Protein AF-A0A364KKM3-F1 (afdb_monomer)

Structure (mmCIF, N/CA/C/O backbone):
data_AF-A0A364KKM3-F1
#
_entry.id   AF-A0A364KKM3-F1
#
loop_
_atom_site.group_PDB
_atom_site.id
_atom_site.type_symbol
_atom_site.label_atom_id
_atom_site.label_alt_id
_atom_site.label_comp_id
_atom_site.label_asym_id
_atom_site.label_entity_id
_atom_site.label_seq_id
_atom_site.pdbx_PDB_ins_code
_atom_site.Cartn_x
_atom_site.Cartn_y
_atom_site.Cartn_z
_atom_site.occupancy
_atom_site.B_iso_or_equiv
_atom_site.auth_seq_id
_atom_site.auth_comp_id
_atom_site.auth_asym_id
_atom_site.auth_atom_id
_atom_site.pdbx_PDB_model_num
ATOM 1 N N . MET A 1 1 ? 5.970 -9.830 -2.709 1.00 61.19 1 MET A N 1
ATOM 2 C CA . MET A 1 1 ? 6.363 -10.830 -3.737 1.00 61.19 1 MET A CA 1
ATOM 3 C C . MET A 1 1 ? 5.849 -10.349 -5.097 1.00 61.19 1 MET A C 1
ATOM 5 O O . MET A 1 1 ? 4.895 -9.589 -5.110 1.00 61.19 1 MET A O 1
ATOM 9 N N . VAL A 1 2 ? 6.467 -10.674 -6.241 1.00 64.06 2 VAL A N 1
ATOM 10 C CA . VAL A 1 2 ? 5.922 -10.285 -7.567 1.00 64.06 2 VAL A CA 1
ATOM 11 C C . VAL A 1 2 ? 5.209 -11.497 -8.156 1.00 64.06 2 VAL A C 1
ATOM 13 O O . VAL A 1 2 ? 5.850 -12.491 -8.467 1.00 64.06 2 VAL A O 1
ATOM 16 N N . CYS A 1 3 ? 3.880 -11.444 -8.265 1.00 75.12 3 CYS A N 1
ATOM 17 C CA . CYS A 1 3 ? 3.059 -12.591 -8.686 1.00 75.12 3 CYS A CA 1
ATOM 18 C C . CYS A 1 3 ? 2.837 -12.654 -10.196 1.00 75.12 3 CYS A C 1
ATOM 20 O O . CYS A 1 3 ? 2.152 -13.564 -10.643 1.00 75.12 3 CYS A O 1
ATOM 22 N N . TYR A 1 4 ? 3.331 -11.670 -10.961 1.00 77.62 4 TYR A N 1
ATOM 23 C CA . TYR A 1 4 ? 3.139 -11.541 -12.416 1.00 77.62 4 TYR A CA 1
ATOM 24 C C . TYR A 1 4 ? 1.676 -11.624 -12.895 1.00 77.62 4 TYR A C 1
ATOM 26 O O . TYR A 1 4 ? 1.417 -11.719 -14.091 1.00 77.62 4 TYR A O 1
ATOM 34 N N . LYS A 1 5 ? 0.706 -11.542 -11.976 1.00 83.19 5 LYS A N 1
ATOM 35 C CA . LYS A 1 5 ? -0.716 -11.493 -12.306 1.00 83.19 5 LYS A CA 1
ATOM 36 C C . LYS A 1 5 ? -1.032 -10.147 -12.957 1.00 83.19 5 LYS A C 1
ATOM 38 O O . LYS A 1 5 ? -0.605 -9.119 -12.411 1.00 83.19 5 LYS A O 1
ATOM 43 N N . PRO A 1 6 ? -1.799 -10.127 -14.062 1.00 83.88 6 PRO A N 1
ATOM 44 C CA . PRO A 1 6 ? -2.289 -8.876 -14.617 1.00 83.88 6 PRO A CA 1
ATOM 45 C C . PRO A 1 6 ? -3.058 -8.144 -13.518 1.00 83.88 6 PRO A C 1
ATOM 47 O O . PRO A 1 6 ? -3.898 -8.729 -12.838 1.00 83.88 6 PRO A O 1
ATOM 50 N N . SER A 1 7 ? -2.693 -6.891 -13.280 1.00 84.50 7 SER A N 1
ATOM 51 C CA . SER A 1 7 ? -3.276 -6.077 -12.218 1.00 84.50 7 SER A CA 1
ATOM 52 C C . SER A 1 7 ? -3.645 -4.719 -12.786 1.00 84.50 7 SER A C 1
ATOM 54 O O . SER A 1 7 ? -2.869 -4.133 -13.536 1.00 84.50 7 SER A O 1
ATOM 56 N N . THR A 1 8 ? -4.828 -4.234 -12.425 1.00 87.44 8 THR A N 1
ATOM 57 C CA . THR A 1 8 ? -5.356 -2.925 -12.834 1.00 87.44 8 THR A CA 1
ATOM 58 C C . THR A 1 8 ? -5.036 -1.823 -11.825 1.00 87.44 8 THR A C 1
ATOM 60 O O . THR A 1 8 ? -5.182 -0.646 -12.134 1.00 87.44 8 THR A O 1
ATOM 63 N N . SER A 1 9 ? -4.568 -2.182 -10.628 1.00 87.56 9 SER A N 1
ATOM 64 C CA . SER A 1 9 ? -4.162 -1.229 -9.597 1.00 87.56 9 SER A CA 1
ATOM 65 C C . SER A 1 9 ? -2.764 -0.677 -9.850 1.00 87.56 9 SER A C 1
ATOM 67 O O . SER A 1 9 ? -1.804 -1.427 -10.060 1.00 87.56 9 SER A O 1
ATOM 69 N N . VAL A 1 10 ? -2.658 0.649 -9.767 1.00 89.25 10 VAL A N 1
ATOM 70 C CA . VAL A 1 10 ? -1.430 1.414 -9.989 1.00 89.25 10 VAL A CA 1
ATOM 71 C C . VAL A 1 10 ? -1.102 2.218 -8.739 1.00 89.25 10 VAL A C 1
ATOM 73 O O . VAL A 1 10 ? -1.962 2.908 -8.200 1.00 89.25 10 VAL A O 1
ATOM 76 N N . LEU A 1 11 ? 0.153 2.152 -8.303 1.00 87.50 11 LEU A N 1
ATOM 77 C CA . LEU A 1 11 ? 0.711 3.080 -7.325 1.00 87.50 11 LEU A CA 1
ATOM 78 C C . LEU A 1 11 ? 1.513 4.152 -8.052 1.00 87.50 11 LEU A C 1
ATOM 80 O O . LEU A 1 11 ? 2.283 3.849 -8.968 1.00 87.50 11 LEU A O 1
ATOM 84 N N . ILE A 1 12 ? 1.333 5.397 -7.623 1.00 89.56 12 ILE A N 1
ATOM 85 C CA . ILE A 1 12 ? 1.951 6.579 -8.220 1.00 89.56 12 ILE A CA 1
ATOM 86 C C . ILE A 1 12 ? 2.661 7.349 -7.110 1.00 89.56 12 ILE A C 1
ATOM 88 O O . ILE A 1 12 ? 2.167 7.460 -5.989 1.00 89.56 12 ILE A O 1
ATOM 92 N N . THR A 1 13 ? 3.855 7.840 -7.421 1.00 86.38 13 THR A N 1
ATOM 93 C CA . THR A 1 13 ? 4.582 8.771 -6.550 1.00 86.38 13 THR A CA 1
ATOM 94 C C . THR A 1 13 ? 3.861 10.120 -6.472 1.00 86.38 13 THR A C 1
ATOM 96 O O . THR A 1 13 ? 3.286 10.543 -7.471 1.00 86.38 13 THR A O 1
ATOM 99 N N . PRO A 1 14 ? 3.915 10.846 -5.341 1.00 83.88 14 PRO A N 1
ATOM 100 C CA . PRO A 1 14 ? 3.238 12.145 -5.212 1.00 83.88 14 PRO A CA 1
ATOM 101 C C . PRO A 1 14 ? 3.694 13.171 -6.265 1.00 83.88 14 PRO A C 1
ATOM 103 O O . PRO A 1 14 ? 2.920 14.020 -6.690 1.00 83.88 14 PRO A O 1
ATOM 106 N N . ASP A 1 15 ? 4.929 13.035 -6.748 1.00 80.44 15 ASP A N 1
ATOM 107 C CA . ASP A 1 15 ? 5.517 13.862 -7.802 1.00 80.44 15 ASP A CA 1
ATOM 108 C C . ASP A 1 15 ? 5.073 13.485 -9.231 1.00 80.44 15 ASP A C 1
ATOM 110 O O . ASP A 1 15 ? 5.516 14.117 -10.188 1.00 80.44 15 ASP A O 1
ATOM 114 N N . ASN A 1 16 ? 4.276 12.424 -9.411 1.00 83.06 16 ASN A N 1
ATOM 115 C CA . ASN A 1 16 ? 3.864 11.855 -10.706 1.00 83.06 16 ASN A CA 1
ATOM 116 C C . ASN A 1 16 ? 5.015 11.446 -11.652 1.00 83.06 16 ASN A C 1
ATOM 118 O O . ASN A 1 16 ? 4.800 11.209 -12.839 1.00 83.06 16 ASN A O 1
ATOM 122 N N . LYS A 1 17 ? 6.249 11.339 -11.146 1.00 84.62 17 LYS A N 1
ATOM 123 C CA . LYS A 1 17 ? 7.445 10.992 -11.943 1.00 84.62 17 LYS A CA 1
ATOM 124 C C . LYS A 1 17 ? 7.607 9.491 -12.153 1.00 84.62 17 LYS A C 1
ATOM 126 O O . LYS A 1 17 ? 8.285 9.061 -13.081 1.00 84.62 17 LYS A O 1
ATOM 131 N N . ASP A 1 18 ? 7.019 8.701 -11.265 1.00 88.44 18 ASP A N 1
ATOM 132 C CA . ASP A 1 18 ? 7.143 7.253 -11.250 1.00 88.44 18 ASP A CA 1
ATOM 133 C C . ASP A 1 18 ? 5.808 6.606 -10.866 1.00 88.44 18 ASP A C 1
ATOM 135 O O . ASP A 1 18 ? 5.141 7.044 -9.921 1.00 88.44 18 ASP A O 1
ATOM 139 N N . PHE A 1 19 ? 5.433 5.561 -11.601 1.00 90.12 19 PHE A N 1
ATOM 140 C CA . PHE A 1 19 ? 4.222 4.777 -11.383 1.00 90.12 19 PHE A CA 1
ATOM 141 C C . PHE A 1 19 ? 4.489 3.296 -11.636 1.00 90.12 19 PHE A C 1
ATOM 143 O O . PHE A 1 19 ? 5.458 2.910 -12.298 1.00 90.12 19 PHE A O 1
ATOM 150 N N . PHE A 1 20 ? 3.648 2.426 -11.087 1.00 90.00 20 PHE A N 1
ATOM 151 C CA . PHE A 1 20 ? 3.735 0.997 -11.357 1.00 90.00 20 PHE A CA 1
ATOM 152 C C . PHE A 1 20 ? 2.486 0.224 -10.995 1.00 90.00 20 PHE A C 1
ATOM 154 O O . PHE A 1 20 ? 1.779 0.551 -10.047 1.00 90.00 20 PHE A O 1
ATOM 161 N N . TYR A 1 21 ? 2.306 -0.882 -11.706 1.00 89.25 21 TYR A N 1
ATOM 162 C CA . TYR A 1 21 ? 1.270 -1.855 -11.421 1.00 89.25 21 TYR A CA 1
ATOM 163 C C . TYR A 1 21 ? 1.655 -2.735 -10.238 1.00 89.25 21 TYR A C 1
ATOM 165 O O . TYR A 1 21 ? 2.787 -3.220 -10.136 1.00 89.25 21 TYR A O 1
ATOM 173 N N . ILE A 1 22 ? 0.686 -2.961 -9.362 1.00 87.94 22 ILE A N 1
ATOM 174 C CA . ILE A 1 22 ? 0.807 -3.831 -8.197 1.00 87.94 22 ILE A CA 1
ATOM 175 C C . ILE A 1 22 ? -0.428 -4.715 -8.125 1.00 87.94 22 ILE A C 1
ATOM 177 O O . ILE A 1 22 ? -1.510 -4.273 -8.491 1.00 87.94 22 ILE A O 1
ATOM 181 N N . CYS A 1 23 ? -0.289 -5.947 -7.644 1.00 87.88 23 CYS A N 1
ATOM 182 C CA . CYS A 1 23 ? -1.451 -6.767 -7.324 1.00 87.88 23 CYS A CA 1
ATOM 183 C C . CYS A 1 23 ? -1.983 -6.365 -5.939 1.00 87.88 23 CYS A C 1
ATOM 185 O O . CYS A 1 23 ? -1.181 -6.344 -5.000 1.00 87.88 23 CYS A O 1
ATOM 187 N N . PRO A 1 24 ? -3.292 -6.096 -5.759 1.00 86.19 24 PRO A N 1
ATOM 188 C CA . PRO A 1 24 ? -3.836 -5.667 -4.468 1.00 86.19 24 PRO A CA 1
ATOM 189 C C . PRO A 1 24 ? -3.562 -6.655 -3.332 1.00 86.19 24 PRO A C 1
ATOM 191 O O . PRO A 1 24 ? -3.383 -6.249 -2.187 1.00 86.19 24 PRO A O 1
ATOM 194 N N . SER A 1 25 ? -3.455 -7.954 -3.640 1.00 84.44 25 SER A N 1
ATOM 195 C CA . SER A 1 25 ? -3.115 -8.978 -2.647 1.00 84.44 25 SER A CA 1
ATOM 196 C C . SER A 1 25 ? -1.752 -8.740 -1.993 1.00 84.44 25 SER A C 1
ATOM 198 O O . SER A 1 25 ? -1.581 -9.069 -0.826 1.00 84.44 25 SER A O 1
ATOM 200 N N . HIS A 1 26 ? -0.803 -8.138 -2.715 1.00 85.19 26 HIS A N 1
ATOM 201 C CA . HIS A 1 26 ? 0.553 -7.877 -2.229 1.00 85.19 26 HIS A CA 1
ATOM 202 C C . HIS A 1 26 ? 0.720 -6.541 -1.515 1.00 85.19 26 HIS A C 1
ATOM 204 O O . HIS A 1 26 ? 1.762 -6.314 -0.908 1.00 85.19 26 HIS A O 1
ATOM 210 N N . LEU A 1 27 ? -0.297 -5.675 -1.522 1.00 84.62 27 LEU A N 1
ATOM 211 C CA . LEU A 1 27 ? -0.304 -4.481 -0.668 1.00 84.62 27 LEU A CA 1
ATOM 212 C C . LEU A 1 27 ? -0.312 -4.847 0.826 1.00 84.62 27 LEU A C 1
ATOM 214 O O . LEU A 1 27 ? 0.050 -4.029 1.663 1.00 84.62 27 LEU A O 1
ATOM 218 N N . LYS A 1 28 ? -0.705 -6.086 1.155 1.00 82.06 28 LYS A N 1
ATOM 219 C CA . LYS A 1 28 ? -0.719 -6.642 2.515 1.00 82.06 28 LYS A CA 1
ATOM 220 C C . LYS A 1 28 ? 0.578 -7.390 2.871 1.00 82.06 28 LYS A C 1
ATOM 222 O O . LYS A 1 28 ? 0.718 -7.858 4.001 1.00 82.06 28 LYS A O 1
ATOM 227 N N . ASP A 1 29 ? 1.525 -7.519 1.936 1.00 87.25 29 ASP A N 1
ATOM 228 C CA . ASP A 1 29 ? 2.794 -8.212 2.177 1.00 87.25 29 ASP A CA 1
ATOM 229 C C . ASP A 1 29 ? 3.684 -7.380 3.115 1.00 87.25 29 ASP A C 1
ATOM 231 O O . ASP A 1 29 ? 4.112 -6.278 2.769 1.00 87.25 29 ASP A O 1
ATOM 235 N N . ARG A 1 30 ? 4.072 -7.955 4.260 1.00 83.00 30 ARG A N 1
ATOM 236 C CA . ARG A 1 30 ? 4.890 -7.284 5.295 1.00 83.00 30 ARG A CA 1
ATOM 237 C C . ARG A 1 30 ? 6.204 -6.672 4.793 1.00 83.00 30 ARG A C 1
ATOM 239 O O . ARG A 1 30 ? 6.703 -5.729 5.390 1.00 83.00 30 ARG A O 1
ATOM 246 N N . GLY A 1 31 ? 6.796 -7.236 3.743 1.00 84.44 31 GLY A N 1
ATOM 247 C CA . GLY A 1 31 ? 8.086 -6.786 3.209 1.00 84.44 31 GLY A CA 1
ATOM 248 C C . GLY A 1 31 ? 7.988 -5.809 2.038 1.00 84.44 31 GLY A C 1
ATOM 249 O O . GLY A 1 31 ? 9.025 -5.416 1.509 1.00 84.44 31 GLY A O 1
ATOM 250 N N . PHE A 1 32 ? 6.781 -5.478 1.575 1.00 87.62 32 PHE A N 1
ATOM 251 C CA . PHE A 1 32 ? 6.587 -4.747 0.325 1.00 87.62 32 PHE A CA 1
ATOM 252 C C . PHE A 1 32 ? 6.278 -3.263 0.554 1.00 87.62 32 PHE A C 1
ATOM 254 O O . PHE A 1 32 ? 7.065 -2.406 0.141 1.00 87.62 32 PHE A O 1
ATOM 261 N N . CYS A 1 33 ? 5.173 -2.954 1.230 1.00 86.88 33 CYS A N 1
ATOM 262 C CA . CYS A 1 33 ? 4.800 -1.590 1.581 1.00 86.88 33 CYS A CA 1
ATOM 263 C C . CYS A 1 33 ? 4.054 -1.538 2.916 1.00 86.88 33 CYS A C 1
ATOM 265 O O . CYS A 1 33 ? 3.365 -2.484 3.291 1.00 86.88 33 CYS A O 1
ATOM 267 N N . SER A 1 34 ? 4.185 -0.415 3.612 1.00 85.88 34 SER A N 1
ATOM 268 C CA . SER A 1 34 ? 3.498 -0.129 4.869 1.00 85.88 34 SER A CA 1
ATOM 269 C C . SER A 1 34 ? 2.494 0.993 4.634 1.00 85.88 34 SER A C 1
ATOM 271 O O . SER A 1 34 ? 2.833 1.967 3.972 1.00 85.88 34 SER A O 1
ATOM 273 N N . PRO A 1 35 ? 1.254 0.911 5.124 1.00 85.44 35 PRO A N 1
ATOM 274 C CA . PRO A 1 35 ? 0.315 2.014 4.976 1.00 85.44 35 PRO A CA 1
ATOM 275 C C . PRO A 1 35 ? 0.795 3.242 5.765 1.00 85.44 35 PRO A C 1
ATOM 277 O O . PRO A 1 35 ? 1.083 3.136 6.953 1.00 85.44 35 PRO A O 1
ATOM 280 N N . ILE A 1 36 ? 0.854 4.413 5.119 1.00 72.44 36 ILE A N 1
ATOM 281 C CA . ILE A 1 36 ? 1.274 5.684 5.762 1.00 72.44 36 ILE A CA 1
ATOM 282 C C . ILE A 1 36 ? 0.160 6.245 6.669 1.00 72.44 36 ILE A C 1
ATOM 284 O O . ILE A 1 36 ? 0.392 7.110 7.507 1.00 72.44 36 ILE A O 1
ATOM 288 N N . GLY A 1 37 ? -1.050 5.690 6.587 1.00 54.47 37 GLY A N 1
ATOM 289 C CA . GLY A 1 37 ? -2.197 6.034 7.430 1.00 54.47 37 GLY A CA 1
ATOM 290 C C . GLY A 1 37 ? -2.198 5.404 8.827 1.00 54.47 37 GLY A C 1
ATOM 291 O O . GLY A 1 37 ? -3.270 5.028 9.299 1.00 54.47 37 GLY A O 1
ATOM 292 N N . ALA A 1 38 ? -1.051 5.293 9.508 1.00 50.00 38 ALA A N 1
ATOM 293 C CA . ALA A 1 38 ? -1.047 4.972 10.940 1.00 50.00 38 ALA A CA 1
ATOM 294 C C . ALA A 1 38 ? -1.921 5.970 11.723 1.00 50.00 38 ALA A C 1
ATOM 296 O O . ALA A 1 38 ? -2.647 5.558 12.612 1.00 50.00 38 ALA A O 1
ATOM 297 N N . SER A 1 39 ? -2.001 7.236 11.303 1.00 50.47 39 SER A N 1
ATOM 298 C CA . SER A 1 39 ? -2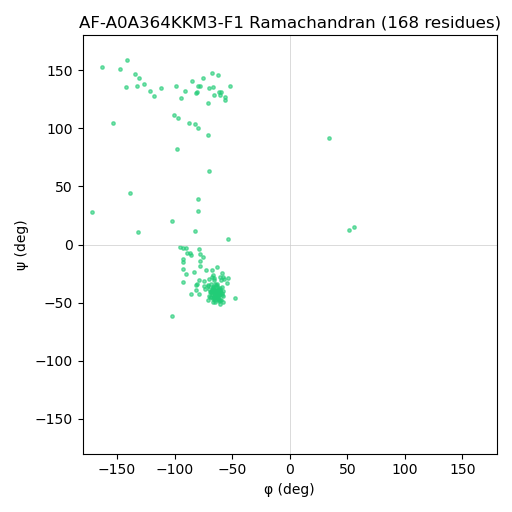.913 8.226 11.890 1.00 50.47 39 SER A CA 1
ATOM 299 C C . SER A 1 39 ? -4.395 7.927 11.669 1.00 50.47 39 SER A C 1
ATOM 301 O O . SER A 1 39 ? -5.203 8.271 12.519 1.00 50.47 39 SER A O 1
ATOM 303 N N . GLU A 1 40 ? -4.784 7.285 10.570 1.00 48.31 40 GLU A N 1
ATOM 304 C CA . GLU A 1 40 ? -6.193 7.055 10.239 1.00 48.31 40 GLU A CA 1
ATOM 305 C C . GLU A 1 40 ? -6.684 5.702 10.751 1.00 48.31 40 GLU A C 1
ATOM 307 O O . GLU A 1 40 ? -7.819 5.594 11.197 1.00 48.31 40 GLU A O 1
ATOM 312 N N . GLN A 1 41 ? -5.815 4.689 10.797 1.00 49.84 41 GLN A N 1
ATOM 313 C CA . GLN A 1 41 ? -6.101 3.442 11.507 1.00 49.84 41 GLN A CA 1
ATOM 314 C C . GLN A 1 41 ? -5.997 3.603 13.026 1.00 49.84 41 GLN A C 1
ATOM 316 O O . GLN A 1 41 ? -6.803 3.016 13.736 1.00 49.84 41 GLN A O 1
ATOM 321 N N . GLU A 1 42 ? -5.075 4.418 13.547 1.00 52.16 42 GLU A N 1
ATOM 322 C CA . GLU A 1 42 ? -5.088 4.801 14.963 1.00 52.16 42 GLU A CA 1
ATOM 323 C C . GLU A 1 42 ? -6.238 5.751 15.275 1.00 52.16 42 GLU A C 1
ATOM 325 O O . GLU A 1 42 ? -6.822 5.618 16.336 1.00 52.16 42 GLU A O 1
ATOM 330 N N . ALA A 1 43 ? -6.624 6.672 14.384 1.00 55.06 43 ALA A N 1
ATOM 331 C CA . ALA A 1 43 ? -7.822 7.484 14.598 1.00 55.06 43 ALA A CA 1
ATOM 332 C C . ALA A 1 43 ? -9.101 6.648 14.520 1.00 55.06 43 ALA A C 1
ATOM 334 O O . ALA A 1 43 ? -10.034 6.940 15.253 1.00 55.06 43 ALA A O 1
ATOM 335 N N . LYS A 1 44 ? -9.164 5.617 13.669 1.00 59.22 44 LYS A N 1
ATOM 336 C CA . LYS A 1 44 ? -10.274 4.655 13.656 1.00 59.22 44 LYS A CA 1
ATOM 337 C C . LYS A 1 44 ? -10.282 3.826 14.934 1.00 59.22 44 LYS A C 1
ATOM 339 O O . LYS A 1 44 ? -11.286 3.841 15.618 1.00 59.22 44 LYS A O 1
ATOM 344 N N . LYS A 1 45 ? -9.147 3.250 15.346 1.00 65.12 45 LYS A N 1
ATOM 345 C CA . LYS A 1 45 ? -9.033 2.534 16.629 1.00 65.12 45 LYS A CA 1
ATOM 346 C C . LYS A 1 45 ? -9.385 3.414 17.824 1.00 65.12 45 LYS A C 1
ATOM 348 O O . LYS A 1 45 ? -10.145 2.977 18.667 1.00 65.12 45 LYS A O 1
ATOM 353 N N . LYS A 1 46 ? -8.907 4.660 17.870 1.00 67.56 46 LYS A N 1
ATOM 354 C CA . LYS A 1 46 ? -9.260 5.631 18.916 1.00 67.56 46 LYS A CA 1
ATOM 355 C C . LYS A 1 46 ? -10.748 5.961 18.893 1.00 67.56 46 LYS A C 1
ATOM 357 O O . LYS A 1 46 ? -11.360 5.963 19.944 1.00 67.56 46 LYS A O 1
ATOM 362 N N . LYS A 1 47 ? -11.345 6.166 17.715 1.00 65.19 47 LYS A N 1
ATOM 363 C CA . LYS A 1 47 ? -12.793 6.396 17.579 1.00 65.19 47 LYS A CA 1
ATOM 364 C C . LYS A 1 47 ? -13.614 5.171 17.980 1.00 65.19 47 LYS A C 1
ATOM 366 O O . LYS A 1 47 ? -14.642 5.327 18.624 1.00 65.19 47 LYS A O 1
ATOM 371 N N . ASP A 1 48 ? -13.159 3.970 17.640 1.00 68.62 48 ASP A N 1
ATOM 372 C CA . ASP A 1 48 ? -13.808 2.710 18.006 1.00 68.62 48 ASP A CA 1
ATOM 373 C C . ASP A 1 48 ? -13.671 2.441 19.515 1.00 68.62 48 ASP A C 1
ATOM 375 O O . ASP A 1 48 ? -14.620 1.992 20.153 1.00 68.62 48 ASP A O 1
ATOM 379 N N . GLU A 1 49 ? -12.518 2.764 20.107 1.00 75.12 49 GLU A N 1
ATOM 380 C CA . GLU A 1 49 ? -12.261 2.703 21.550 1.00 75.12 49 GLU A CA 1
ATOM 381 C C . GLU A 1 49 ? -13.080 3.751 22.320 1.00 75.12 49 GLU A C 1
ATOM 383 O O . GLU A 1 49 ? -13.666 3.424 23.350 1.00 75.12 49 GLU A O 1
ATOM 388 N N . GLU A 1 50 ? -13.179 4.985 21.820 1.00 73.88 50 GLU A N 1
ATOM 389 C CA . GLU A 1 50 ? -14.023 6.052 22.375 1.00 73.88 50 GLU A CA 1
ATOM 390 C C . GLU A 1 50 ? -15.505 5.656 22.325 1.00 73.88 50 GLU A C 1
ATOM 392 O O . GLU A 1 50 ? -16.197 5.718 23.342 1.00 73.88 50 GLU A O 1
ATOM 397 N N . LEU A 1 51 ? -15.973 5.142 21.185 1.00 72.44 51 LEU A N 1
ATOM 398 C CA . LEU A 1 51 ? -17.345 4.667 21.014 1.00 72.44 51 LEU A CA 1
ATOM 399 C C . LEU A 1 51 ? -17.638 3.449 21.906 1.00 72.44 51 LEU A C 1
ATOM 401 O O . LEU A 1 51 ? -18.708 3.359 22.509 1.00 72.44 51 LEU A O 1
ATOM 405 N N . ALA A 1 52 ? -16.684 2.526 22.064 1.00 79.62 52 ALA A N 1
ATOM 406 C CA . ALA A 1 52 ? -16.814 1.400 22.987 1.00 79.62 52 ALA A CA 1
ATOM 407 C C . ALA A 1 52 ? -16.898 1.859 24.453 1.00 79.62 52 ALA A C 1
ATOM 409 O O . ALA A 1 52 ? -17.722 1.336 25.208 1.00 79.62 52 ALA A O 1
ATOM 410 N N . GLN A 1 53 ? -16.103 2.857 24.850 1.00 82.19 53 GLN A N 1
ATOM 411 C CA . GLN A 1 53 ? -16.151 3.443 26.193 1.00 82.19 53 GLN A CA 1
ATOM 412 C C . GLN A 1 53 ? -17.468 4.179 26.457 1.00 82.19 53 GLN A C 1
ATOM 414 O O . GLN A 1 53 ? -18.014 4.075 27.556 1.00 82.19 53 GLN A O 1
ATOM 419 N N . GLU A 1 54 ? -18.003 4.903 25.474 1.00 75.00 54 GLU A N 1
ATOM 420 C CA . GLU A 1 54 ? -19.320 5.540 25.574 1.00 75.00 54 GLU A CA 1
ATOM 421 C C . GLU A 1 54 ? -20.428 4.496 25.731 1.00 75.00 54 GLU A C 1
ATOM 423 O O . GLU A 1 54 ? -21.250 4.596 26.645 1.00 75.00 54 GLU A O 1
ATOM 428 N N . ILE A 1 55 ? -20.399 3.431 24.926 1.00 74.12 55 ILE A N 1
ATOM 429 C CA . ILE A 1 55 ? -21.342 2.313 25.045 1.00 74.12 55 ILE A CA 1
ATOM 430 C C . ILE A 1 55 ? -21.231 1.642 26.424 1.00 74.12 55 ILE A C 1
ATOM 432 O O . ILE A 1 55 ? -22.249 1.285 27.020 1.00 74.12 55 ILE A O 1
ATOM 436 N N . GLU A 1 56 ? -20.022 1.460 26.960 1.00 83.56 56 GLU A N 1
ATOM 437 C CA . GLU A 1 56 ? -19.819 0.854 28.278 1.00 83.56 56 GLU A CA 1
ATOM 438 C C . GLU A 1 56 ? -20.322 1.755 29.417 1.00 83.56 56 GLU A C 1
ATOM 440 O O . GLU A 1 56 ? -20.978 1.264 30.339 1.00 83.56 56 GLU A O 1
ATOM 445 N N . LYS A 1 57 ? -20.092 3.072 29.340 1.00 84.50 57 LYS A N 1
ATOM 446 C CA . LYS A 1 57 ? -20.639 4.050 30.296 1.00 84.50 57 LYS A CA 1
ATOM 447 C C . LYS A 1 57 ? -22.165 4.036 30.289 1.00 84.50 57 LYS A C 1
ATOM 449 O O . LYS A 1 57 ? -22.768 3.892 31.349 1.00 84.50 57 LYS A O 1
ATOM 454 N N . VAL A 1 58 ? -22.787 4.069 29.108 1.00 78.25 58 VAL A N 1
ATOM 455 C CA . VAL A 1 58 ? -24.253 3.999 28.967 1.00 78.25 58 VAL A CA 1
ATOM 456 C C . VAL A 1 58 ? -24.801 2.691 29.548 1.00 78.25 58 VAL A C 1
ATOM 458 O O . VAL A 1 58 ? -25.838 2.686 30.216 1.00 78.25 58 VAL A O 1
ATOM 461 N N . LYS A 1 59 ? -24.099 1.566 29.360 1.00 80.56 59 LYS A N 1
ATOM 462 C CA . LYS A 1 59 ? -24.482 0.285 29.973 1.00 80.56 59 LYS A CA 1
ATOM 463 C C . LYS A 1 59 ? -24.378 0.310 31.501 1.00 80.56 59 LYS A C 1
ATOM 465 O O . LYS A 1 59 ? -25.328 -0.123 32.152 1.00 80.56 59 LYS A O 1
ATOM 470 N N . LYS A 1 60 ? -23.290 0.847 32.062 1.00 83.94 60 LYS A N 1
ATOM 471 C CA . LYS A 1 60 ? -23.077 0.948 33.517 1.00 83.94 60 LYS A CA 1
ATOM 472 C C . LYS A 1 60 ? -24.080 1.882 34.189 1.00 83.94 60 LYS A C 1
ATOM 474 O O . LYS A 1 60 ? -24.684 1.501 35.188 1.00 83.94 60 LYS A O 1
ATOM 479 N N . GLU A 1 61 ? -24.318 3.061 33.618 1.00 79.00 61 GLU A N 1
ATOM 480 C CA . GLU A 1 61 ? -25.313 4.010 34.132 1.00 79.00 61 GLU A CA 1
ATOM 481 C C . GLU A 1 61 ? -26.723 3.413 34.140 1.00 79.00 61 GLU A C 1
ATOM 483 O O . GLU A 1 61 ? -27.501 3.646 35.069 1.00 79.00 61 GLU A O 1
ATOM 488 N N . TYR A 1 62 ? -27.056 2.616 33.120 1.00 75.75 62 TYR A N 1
ATOM 489 C CA . TYR A 1 62 ? -28.322 1.897 33.065 1.00 75.75 62 TYR A CA 1
ATOM 490 C C . TYR A 1 62 ? -28.432 0.844 34.175 1.00 75.75 62 TYR A C 1
ATOM 492 O O . TYR A 1 62 ? -29.433 0.800 34.886 1.00 75.75 62 TYR A O 1
ATOM 500 N N . GLU A 1 63 ? -27.403 0.017 34.360 1.00 79.88 63 GLU A N 1
ATOM 501 C CA . GLU A 1 63 ? -27.392 -1.024 35.393 1.00 79.88 63 GLU A CA 1
ATOM 502 C C . GLU A 1 63 ? -27.453 -0.446 36.813 1.00 79.88 63 GLU A C 1
ATOM 504 O O . GLU A 1 63 ? -28.165 -0.979 37.665 1.00 79.88 63 GLU A O 1
ATOM 509 N N . GLU A 1 64 ? -26.762 0.663 37.079 1.00 7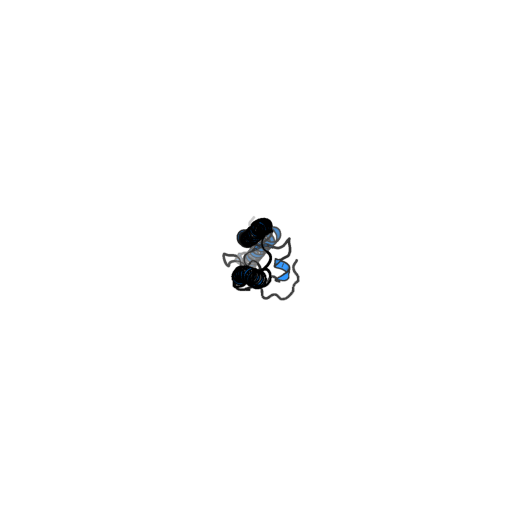9.94 64 GLU A N 1
ATOM 510 C CA . GLU A 1 64 ? -26.794 1.331 38.382 1.00 79.94 64 GLU A CA 1
ATOM 511 C C . GLU A 1 64 ? -28.157 1.986 38.655 1.00 79.94 64 GLU A C 1
ATOM 513 O O . GLU A 1 64 ? -28.699 1.860 39.757 1.00 79.94 64 GLU A O 1
ATOM 518 N N . LYS A 1 65 ? -28.769 2.623 37.644 1.00 77.62 65 LYS A N 1
ATOM 519 C CA . LYS A 1 65 ? -30.142 3.148 37.748 1.00 77.62 65 LYS A CA 1
ATOM 520 C C . LYS A 1 65 ? -31.151 2.033 38.016 1.00 77.62 65 LYS A C 1
ATOM 522 O O . LYS A 1 65 ? -32.023 2.213 38.865 1.00 77.62 65 LYS A O 1
ATOM 527 N N . GLN A 1 66 ? -31.019 0.888 37.350 1.00 73.19 66 GLN A N 1
ATOM 528 C CA . GLN A 1 66 ? -31.890 -0.269 37.565 1.00 73.19 66 GLN A CA 1
ATOM 529 C C . GLN A 1 66 ? -31.713 -0.871 38.965 1.00 73.19 66 GLN A C 1
ATOM 531 O O . GLN A 1 66 ? -32.699 -1.115 39.659 1.00 73.19 66 GLN A O 1
ATOM 536 N N . LYS A 1 67 ? -30.473 -1.030 39.447 1.00 77.75 67 LYS A N 1
ATOM 537 C CA . LYS A 1 67 ? -30.206 -1.514 40.814 1.00 77.75 67 LYS A CA 1
ATOM 538 C C . LYS A 1 67 ? -30.769 -0.573 41.878 1.00 77.75 67 LYS A C 1
ATOM 540 O O . LYS A 1 67 ? -31.473 -1.036 42.768 1.00 77.75 67 LYS A O 1
ATOM 545 N N . ARG A 1 68 ? -30.573 0.744 41.738 1.00 76.12 68 ARG A N 1
ATOM 546 C CA . ARG A 1 68 ? -31.139 1.745 42.663 1.00 76.12 68 ARG A CA 1
ATOM 547 C C . ARG A 1 68 ? -32.666 1.766 42.663 1.00 76.12 68 ARG A C 1
ATOM 549 O O . ARG A 1 68 ? -33.260 1.994 43.715 1.00 76.12 68 ARG A O 1
ATOM 556 N N . LYS A 1 69 ? -33.315 1.548 41.512 1.00 72.62 69 LYS A N 1
ATOM 557 C CA . LYS A 1 69 ? -34.778 1.392 41.443 1.00 72.62 69 LYS A CA 1
ATOM 558 C C . LYS A 1 69 ? -35.221 0.133 42.198 1.00 72.62 69 LYS A C 1
ATOM 560 O O . LYS A 1 69 ? -36.053 0.237 43.094 1.00 72.62 69 LYS A O 1
ATOM 565 N N . LYS A 1 70 ? -34.580 -1.011 41.935 1.00 73.44 70 LYS A N 1
ATOM 566 C CA . LYS A 1 70 ? -34.889 -2.300 42.583 1.00 73.44 70 LYS A CA 1
ATOM 567 C C . LYS A 1 70 ? -34.621 -2.290 44.095 1.00 73.44 70 LYS A C 1
ATOM 569 O O . LYS A 1 70 ? -35.373 -2.900 44.850 1.00 73.44 70 LYS A O 1
ATOM 574 N N . GLU A 1 71 ? -33.595 -1.583 44.566 1.00 71.94 71 GLU A N 1
ATOM 575 C CA . GLU A 1 71 ? -33.298 -1.416 45.999 1.00 71.94 71 GLU A CA 1
ATOM 576 C C . GLU A 1 71 ? -34.317 -0.517 46.708 1.00 71.94 71 GLU A C 1
ATOM 578 O O . GLU A 1 71 ? -34.879 -0.928 47.723 1.00 71.94 71 GLU A O 1
ATOM 583 N N . LYS A 1 72 ? -34.647 0.649 46.132 1.00 71.12 72 LYS A N 1
ATOM 584 C CA . LYS A 1 72 ? -35.683 1.552 46.674 1.00 71.12 72 LYS A CA 1
ATOM 585 C C . LYS A 1 72 ? -37.060 0.898 46.747 1.00 71.12 72 LYS A C 1
ATOM 587 O O . LYS A 1 72 ? -37.894 1.289 47.558 1.00 71.12 72 LYS A O 1
ATOM 592 N N . GLU A 1 73 ? -37.330 -0.066 45.880 1.00 64.19 73 GLU A N 1
ATOM 593 C CA . GLU A 1 73 ? -38.581 -0.819 45.891 1.00 64.19 73 GLU A CA 1
ATOM 594 C C . GLU A 1 73 ? -38.579 -1.938 46.924 1.00 64.19 73 GLU A C 1
ATOM 596 O O . GLU A 1 73 ? -39.578 -2.104 47.616 1.00 64.19 73 GLU A O 1
ATOM 601 N N . LYS A 1 74 ? -37.454 -2.639 47.105 1.00 67.00 74 LYS A N 1
ATOM 602 C CA . LYS A 1 74 ? -37.295 -3.619 48.188 1.00 67.00 74 LYS A CA 1
ATOM 603 C C . LYS A 1 74 ? -37.379 -2.976 49.576 1.00 67.00 74 LYS A C 1
ATOM 605 O O . LYS A 1 74 ? -37.886 -3.615 50.493 1.00 67.00 74 LYS A O 1
ATOM 610 N N . GLU A 1 75 ? -36.912 -1.738 49.743 1.00 61.16 75 GLU A N 1
ATOM 611 C CA . GLU A 1 75 ? -37.114 -0.970 50.983 1.00 61.16 75 GLU A CA 1
ATOM 612 C C . GLU A 1 75 ? -38.585 -0.578 51.181 1.00 61.16 75 GLU A C 1
ATOM 614 O O . GLU A 1 75 ? -39.137 -0.805 52.255 1.00 61.16 75 GLU A O 1
ATOM 619 N N . LYS A 1 76 ? -39.259 -0.092 50.130 1.00 60.47 76 LYS A N 1
ATOM 620 C CA . LYS A 1 76 ? -40.685 0.281 50.190 1.00 60.47 76 LYS A CA 1
ATOM 621 C C . LYS A 1 76 ? -41.640 -0.903 50.388 1.00 60.47 76 LYS A C 1
ATOM 623 O O . LYS A 1 76 ? -42.719 -0.696 50.936 1.00 60.47 76 LYS A O 1
ATOM 628 N N . ASP A 1 77 ? -41.284 -2.108 49.938 1.00 56.09 77 ASP A N 1
ATOM 629 C CA . ASP A 1 77 ? -42.064 -3.329 50.204 1.00 56.09 77 ASP A CA 1
ATOM 630 C C . ASP A 1 77 ? -41.815 -3.878 51.616 1.00 56.09 77 ASP A C 1
ATOM 632 O O . ASP A 1 77 ? -42.734 -4.416 52.228 1.00 56.09 77 ASP A O 1
ATOM 636 N N . LYS A 1 78 ? -40.617 -3.685 52.190 1.00 57.75 78 LYS A N 1
ATOM 637 C CA . LYS A 1 78 ? -40.349 -4.045 53.594 1.00 57.75 78 LYS A CA 1
ATOM 638 C C . LYS A 1 78 ? -41.069 -3.133 54.596 1.00 57.75 78 LYS A C 1
ATOM 640 O O . LYS A 1 78 ? -41.441 -3.615 55.659 1.00 57.75 78 LYS A O 1
ATOM 645 N N . GLU A 1 79 ? -41.312 -1.865 54.256 1.00 52.59 79 GLU A N 1
ATOM 646 C CA . GLU A 1 79 ? -42.106 -0.928 55.077 1.00 52.59 79 GLU A CA 1
ATOM 647 C C . GLU A 1 79 ? -43.632 -1.125 54.971 1.00 52.59 79 GLU A C 1
ATOM 649 O O . GLU A 1 79 ? -44.370 -0.596 55.797 1.00 52.59 79 GLU A O 1
ATOM 654 N N . LYS A 1 80 ? -44.138 -1.880 53.984 1.00 50.44 80 LYS A N 1
ATOM 655 C CA . LYS A 1 80 ? -45.587 -2.069 53.744 1.00 50.44 80 LYS A CA 1
ATOM 656 C C . LYS A 1 80 ? -46.151 -3.403 54.230 1.00 50.44 80 LYS A C 1
ATOM 658 O O . LYS A 1 80 ? -47.231 -3.805 53.803 1.00 50.44 80 LYS A O 1
ATOM 663 N N . ASN A 1 81 ? -45.465 -4.073 55.148 1.00 46.06 81 ASN A N 1
ATOM 664 C CA . ASN A 1 81 ? -45.875 -5.383 55.651 1.00 46.06 81 ASN A CA 1
ATOM 665 C C . ASN A 1 81 ? -46.988 -5.332 56.723 1.00 46.06 81 ASN A C 1
ATOM 667 O O . ASN A 1 81 ? -47.046 -6.218 57.568 1.00 46.06 81 ASN A O 1
ATOM 671 N N . ASP A 1 82 ? -47.859 -4.314 56.684 1.00 49.12 82 ASP A N 1
ATOM 672 C CA . ASP A 1 82 ? -48.965 -4.155 57.644 1.00 49.12 82 ASP A CA 1
ATOM 673 C C . ASP A 1 82 ? -50.339 -3.862 57.008 1.00 49.12 82 ASP A C 1
ATOM 675 O O . ASP A 1 82 ? -51.285 -3.566 57.727 1.00 49.12 82 ASP A O 1
ATOM 679 N N . ASP A 1 83 ? -50.517 -3.977 55.681 1.00 48.94 83 ASP A N 1
ATOM 680 C CA . ASP A 1 83 ? -51.883 -3.951 55.122 1.00 48.94 83 ASP A CA 1
ATOM 681 C C . ASP A 1 83 ? -52.014 -4.706 53.783 1.00 48.94 83 ASP A C 1
ATOM 683 O O . ASP A 1 83 ? -51.571 -4.262 52.716 1.00 48.94 83 ASP A O 1
ATOM 687 N N . LYS A 1 84 ? -52.616 -5.899 53.852 1.00 51.12 84 LYS A N 1
ATOM 688 C CA . LYS A 1 84 ? -52.928 -6.786 52.720 1.00 51.12 84 LYS A CA 1
ATOM 689 C C . LYS A 1 84 ? -54.197 -6.299 52.010 1.00 51.12 84 LYS A C 1
ATOM 691 O O . LYS A 1 84 ? -55.266 -6.669 52.474 1.00 51.12 84 LYS A O 1
ATOM 696 N N . ASP A 1 85 ? -54.095 -5.579 50.878 1.00 49.06 85 ASP A N 1
ATOM 697 C CA . ASP A 1 85 ? -55.076 -5.743 49.766 1.00 49.06 85 ASP A CA 1
ATOM 698 C C . ASP A 1 85 ? -54.800 -5.035 48.404 1.00 49.06 85 ASP A C 1
ATOM 700 O O . ASP A 1 85 ? -55.728 -4.696 47.667 1.00 49.06 85 ASP A O 1
ATOM 704 N N . LYS A 1 86 ? -53.548 -4.761 47.991 1.00 51.34 86 LYS A N 1
ATOM 705 C CA . LYS A 1 86 ? -53.277 -4.059 46.699 1.00 51.34 86 LYS A CA 1
ATOM 706 C C . LYS A 1 86 ? -52.106 -4.612 45.876 1.00 51.34 86 LYS A C 1
ATOM 708 O O . LYS A 1 86 ? -51.299 -3.854 45.339 1.00 51.34 86 LYS A O 1
ATOM 713 N N . GLU A 1 87 ? -52.004 -5.932 45.754 1.00 52.53 87 GLU A N 1
ATOM 714 C CA . GLU A 1 87 ? -50.822 -6.581 45.159 1.00 52.53 87 GLU A CA 1
ATOM 715 C C . GLU A 1 87 ? -50.897 -6.794 43.629 1.00 52.53 87 GLU A C 1
ATOM 717 O O . GLU A 1 87 ? -49.870 -6.796 42.957 1.00 52.53 87 GLU A O 1
ATOM 722 N N . LYS A 1 88 ? -52.093 -6.894 43.025 1.00 48.94 88 LYS A N 1
ATOM 723 C CA . LYS A 1 88 ? -52.220 -7.267 41.595 1.00 48.94 88 LYS A CA 1
ATOM 724 C C . LYS A 1 88 ? -52.005 -6.135 40.579 1.00 48.94 88 LYS A C 1
ATOM 726 O O . LYS A 1 88 ? -51.434 -6.378 39.526 1.00 48.94 88 LYS A O 1
ATOM 731 N N . THR A 1 89 ? -52.399 -4.896 40.872 1.00 47.84 89 THR A N 1
ATOM 732 C CA . THR A 1 89 ? -52.348 -3.773 39.904 1.00 47.84 89 THR A CA 1
ATOM 733 C C . THR A 1 89 ? -51.001 -3.047 39.833 1.00 47.84 89 THR A C 1
ATOM 735 O O . THR A 1 89 ? -50.794 -2.205 38.960 1.00 47.84 89 THR A O 1
ATOM 738 N N . LYS A 1 90 ? -50.076 -3.340 40.751 1.00 49.75 90 LYS A N 1
ATOM 739 C CA . LYS A 1 90 ? -48.778 -2.656 40.852 1.00 49.75 90 LYS A CA 1
ATOM 740 C C . LYS A 1 90 ? -47.665 -3.359 40.064 1.00 49.75 90 LYS A C 1
ATOM 742 O O . LYS A 1 90 ? -46.691 -2.701 39.724 1.00 49.75 90 LYS A O 1
ATOM 747 N N . ASN A 1 91 ? -47.826 -4.653 39.767 1.00 48.28 91 ASN A N 1
ATOM 748 C CA . ASN A 1 91 ? -46.853 -5.452 39.013 1.00 48.28 91 ASN A CA 1
ATOM 749 C C . ASN A 1 91 ? -46.937 -5.202 37.494 1.00 48.28 91 ASN A C 1
ATOM 751 O O . ASN A 1 91 ? -45.909 -4.990 36.865 1.00 48.28 91 ASN A O 1
ATOM 755 N N . GLU A 1 92 ? -48.142 -5.107 36.916 1.00 50.28 92 GLU A N 1
ATOM 756 C CA . GLU A 1 92 ? -48.317 -4.894 35.461 1.00 50.28 92 GLU A CA 1
ATOM 757 C C . GLU A 1 92 ? -47.817 -3.522 34.973 1.00 50.28 92 GLU A C 1
ATOM 759 O O . GLU A 1 92 ? -47.222 -3.421 33.904 1.00 50.28 92 GLU A O 1
ATOM 764 N N . LYS A 1 93 ? -47.983 -2.451 35.765 1.00 52.88 93 LYS A N 1
ATOM 765 C CA . LYS A 1 93 ? -47.420 -1.124 35.427 1.00 52.88 93 LYS A CA 1
ATOM 766 C C . LYS A 1 93 ? -45.889 -1.086 35.478 1.00 52.88 93 LYS A C 1
ATOM 768 O O . LYS A 1 93 ? -45.284 -0.207 34.877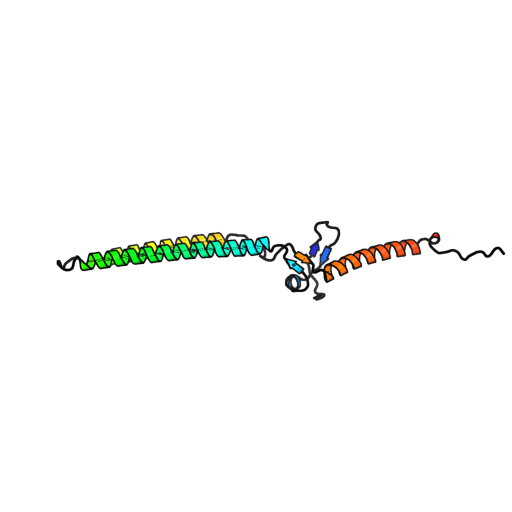 1.00 52.88 93 LYS A O 1
ATOM 773 N N . LYS A 1 94 ? -45.280 -2.014 36.212 1.00 50.41 94 LYS A N 1
ATOM 774 C CA . LYS A 1 94 ? -43.844 -2.064 36.487 1.00 50.41 94 LYS A CA 1
ATOM 775 C C . LYS A 1 94 ? -43.075 -2.786 35.387 1.00 50.41 94 LYS A C 1
ATOM 777 O O . LYS A 1 94 ? -42.045 -2.282 34.954 1.00 50.41 94 LYS A O 1
ATOM 782 N N . ASP A 1 95 ? -43.621 -3.905 34.906 1.00 54.12 95 ASP A N 1
ATOM 783 C CA . ASP A 1 95 ? -43.103 -4.604 33.722 1.00 54.12 95 ASP A CA 1
ATOM 784 C C . ASP A 1 95 ? -43.173 -3.702 32.483 1.00 54.12 95 ASP A C 1
ATOM 786 O O . ASP A 1 95 ? -42.218 -3.632 31.717 1.00 54.12 95 ASP A O 1
ATOM 790 N N . SER A 1 96 ? -44.255 -2.924 32.340 1.00 56.44 96 SER A N 1
ATOM 791 C CA . SER A 1 96 ? -44.394 -1.964 31.237 1.00 56.44 96 SER A CA 1
ATOM 792 C C . SER A 1 96 ? -43.345 -0.844 31.281 1.00 56.44 96 SER A C 1
ATOM 794 O O . SER A 1 96 ? -42.823 -0.469 30.236 1.00 56.44 96 SER A O 1
ATOM 796 N N . GLU A 1 97 ? -43.011 -0.309 32.463 1.00 58.53 97 GLU A N 1
ATOM 797 C CA . GLU A 1 97 ? -41.970 0.722 32.593 1.00 58.53 97 GLU A CA 1
ATOM 798 C C . GLU A 1 97 ? -40.551 0.150 32.432 1.00 58.53 97 GLU A C 1
ATOM 800 O O . GLU A 1 97 ? -39.713 0.814 31.826 1.00 58.53 97 GLU A O 1
ATOM 805 N N . GLU A 1 98 ? -40.243 -1.053 32.943 1.00 60.22 98 GLU A N 1
ATOM 806 C CA . GLU A 1 98 ? -38.928 -1.692 32.733 1.00 60.22 98 GLU A CA 1
ATOM 807 C C . GLU A 1 98 ? -38.695 -2.045 31.252 1.00 60.22 98 GLU A C 1
ATOM 809 O O . GLU A 1 98 ? -37.591 -1.809 30.750 1.00 60.22 98 GLU A O 1
ATOM 814 N N . GLU A 1 99 ? -39.727 -2.510 30.536 1.00 64.62 99 GLU A N 1
ATOM 815 C CA . GLU A 1 99 ? -39.657 -2.754 29.091 1.00 64.62 99 GLU A CA 1
ATOM 816 C C . GLU A 1 99 ? -39.433 -1.475 28.276 1.00 64.62 99 GLU A C 1
ATOM 818 O O . GLU A 1 99 ? -38.637 -1.488 27.334 1.00 64.62 99 GLU A O 1
ATOM 823 N N . ASP A 1 100 ? -40.103 -0.370 28.615 1.00 68.88 100 ASP A N 1
ATOM 824 C CA . ASP A 1 100 ? -39.935 0.898 27.894 1.00 68.88 100 ASP A CA 1
ATOM 825 C C . ASP A 1 100 ? -38.526 1.480 28.090 1.00 68.88 100 ASP A C 1
ATOM 827 O O . ASP A 1 100 ? -37.923 1.977 27.135 1.00 68.88 100 ASP A O 1
ATOM 831 N N . VAL A 1 101 ? -37.925 1.344 29.282 1.00 67.56 101 VAL A N 1
ATOM 832 C CA . VAL A 1 101 ? -36.542 1.813 29.499 1.00 67.56 101 VAL A CA 1
ATOM 833 C C . VAL A 1 101 ? -35.508 0.884 28.835 1.00 67.56 101 VAL A C 1
ATOM 835 O O . VAL A 1 101 ? -34.461 1.359 28.384 1.00 67.56 101 VAL A O 1
ATOM 838 N N . GLU A 1 102 ? -35.767 -0.427 28.737 1.00 71.00 102 GLU A N 1
ATOM 839 C CA . GLU A 1 102 ? -34.914 -1.337 27.955 1.00 71.00 102 GLU A CA 1
ATOM 840 C C . GLU A 1 102 ? -34.981 -1.045 26.454 1.00 71.00 102 GLU A C 1
ATOM 842 O O . GLU A 1 102 ? -33.938 -1.049 25.789 1.00 71.00 102 GLU A O 1
ATOM 847 N N . LYS A 1 103 ? -36.176 -0.747 25.931 1.00 76.81 103 LYS A N 1
ATOM 848 C CA . LYS A 1 103 ? -36.373 -0.330 24.536 1.00 76.81 103 LYS A CA 1
ATOM 849 C C . LYS A 1 103 ? -35.618 0.966 24.254 1.00 76.81 103 LYS A C 1
ATOM 851 O O . LYS A 1 103 ? -34.774 0.968 23.365 1.00 76.81 103 LYS A O 1
ATOM 856 N N . GLU A 1 104 ? -35.748 1.992 25.099 1.00 76.44 104 GLU A N 1
ATOM 857 C CA . GLU A 1 104 ? -34.985 3.241 24.943 1.00 76.44 104 GLU A CA 1
ATOM 858 C C . GLU A 1 104 ? -33.457 3.045 24.976 1.00 76.44 104 GLU A C 1
ATOM 860 O O . GLU A 1 104 ? -32.717 3.746 24.278 1.00 76.44 104 GLU A O 1
ATOM 865 N N . LYS A 1 105 ? -32.947 2.117 25.798 1.00 75.25 105 LYS A N 1
ATOM 866 C CA . LYS A 1 105 ? -31.510 1.804 25.850 1.00 75.25 105 LYS A CA 1
ATOM 867 C C . LYS A 1 105 ? -31.055 1.112 24.566 1.00 75.25 105 LYS A C 1
ATOM 869 O O . LYS A 1 105 ? -30.003 1.456 24.028 1.00 75.25 105 LYS A O 1
ATOM 874 N N . ASN A 1 106 ? -31.824 0.133 24.097 1.00 76.00 106 ASN A N 1
ATOM 875 C CA . ASN A 1 106 ? -31.522 -0.587 22.865 1.00 76.00 106 ASN A CA 1
ATOM 876 C C . ASN A 1 106 ? -31.629 0.325 21.644 1.00 76.00 106 ASN A C 1
ATOM 878 O O . ASN A 1 106 ? -30.769 0.245 20.771 1.00 76.00 106 ASN A O 1
ATOM 882 N N . ASP A 1 107 ? -32.592 1.242 21.623 1.00 82.75 107 ASP A N 1
ATOM 883 C CA . ASP A 1 107 ? -32.748 2.232 20.562 1.00 82.75 107 ASP A CA 1
ATOM 884 C C . ASP A 1 107 ? -31.567 3.204 20.539 1.00 82.75 107 ASP A C 1
ATOM 886 O O . ASP A 1 107 ? -30.943 3.357 19.494 1.00 82.75 107 ASP A O 1
ATOM 890 N N . LYS A 1 108 ? -31.129 3.731 21.692 1.00 79.62 108 LYS A N 1
ATOM 891 C CA . LYS A 1 108 ? -29.917 4.573 21.776 1.00 79.62 108 LYS A CA 1
ATOM 892 C C . LYS A 1 108 ? -28.645 3.833 21.352 1.00 79.62 108 LYS A C 1
ATOM 894 O O . LYS A 1 108 ? -27.794 4.398 20.671 1.00 79.62 108 LYS A O 1
ATOM 899 N N . ILE A 1 109 ? -28.498 2.557 21.717 1.00 76.88 109 ILE A N 1
ATOM 900 C CA . ILE A 1 109 ? -27.360 1.729 21.279 1.00 76.88 109 ILE A CA 1
ATOM 901 C C . ILE A 1 109 ? -27.435 1.457 19.769 1.00 76.88 109 ILE A C 1
ATOM 903 O O . ILE A 1 109 ? -26.407 1.469 19.093 1.00 76.88 109 ILE A O 1
ATOM 907 N N . ASN A 1 110 ? -28.630 1.223 19.230 1.00 80.12 110 ASN A N 1
ATOM 908 C CA . ASN A 1 110 ? -28.841 0.991 17.804 1.00 80.12 110 ASN A CA 1
ATOM 909 C C . ASN A 1 110 ? -28.644 2.265 16.976 1.00 80.12 110 ASN A C 1
ATOM 911 O O . ASN A 1 110 ? -28.106 2.182 15.876 1.00 80.12 110 ASN A O 1
ATOM 915 N N . GLU A 1 111 ? -29.007 3.433 17.496 1.00 80.50 111 GLU A N 1
ATOM 916 C CA . GLU A 1 111 ? -28.717 4.733 16.888 1.00 80.50 111 GLU A CA 1
ATOM 917 C C . GLU A 1 111 ? -27.211 5.009 16.851 1.00 80.50 111 GLU A C 1
ATOM 919 O O . GLU A 1 111 ? -26.686 5.361 15.796 1.00 80.50 111 GLU A O 1
ATOM 924 N N . LEU A 1 112 ? -26.490 4.751 17.950 1.00 73.56 112 LEU A N 1
ATOM 925 C CA . LEU A 1 112 ? -25.025 4.865 17.999 1.00 73.56 112 LEU A CA 1
ATOM 926 C C . LEU A 1 112 ? -24.335 3.892 17.026 1.00 73.56 112 LEU A C 1
ATOM 928 O O . LEU A 1 112 ? -23.353 4.252 16.378 1.00 73.56 112 LEU A O 1
ATOM 932 N N . ARG A 1 113 ? -24.871 2.674 16.867 1.00 74.94 113 ARG A N 1
ATOM 933 C CA . ARG A 1 113 ? -24.381 1.685 15.890 1.00 74.94 113 ARG A CA 1
ATOM 93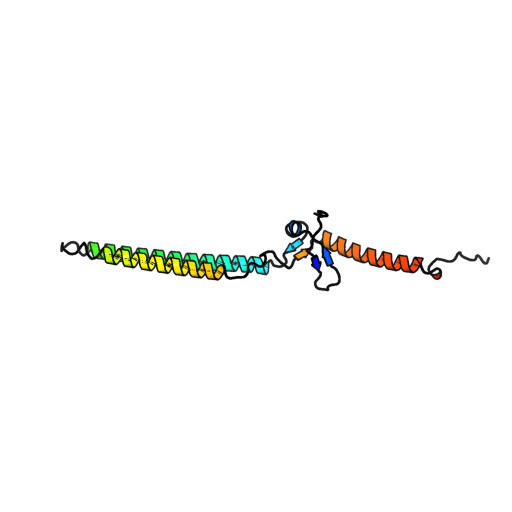4 C C . ARG A 1 113 ? -24.675 2.091 14.444 1.00 74.94 113 ARG A C 1
ATOM 936 O O . ARG A 1 113 ? -23.773 2.047 13.614 1.00 74.94 113 ARG A O 1
ATOM 943 N N . LYS A 1 114 ? -25.885 2.568 14.142 1.00 76.12 114 LYS A N 1
ATOM 944 C CA . LYS A 1 114 ? -26.253 3.073 12.804 1.00 76.12 114 LYS A CA 1
ATOM 945 C C . LYS A 1 114 ? -25.472 4.334 12.417 1.00 76.12 114 LYS A C 1
ATOM 947 O O . LYS A 1 114 ? -25.120 4.512 11.251 1.00 76.12 114 LYS A O 1
ATOM 952 N N . ALA A 1 115 ? -25.151 5.195 13.381 1.00 66.69 115 ALA A N 1
ATOM 953 C CA . ALA A 1 115 ? -24.280 6.351 13.165 1.00 66.69 115 ALA A CA 1
ATOM 954 C C . ALA A 1 115 ? -22.824 5.945 12.849 1.00 66.69 115 ALA A C 1
ATOM 956 O O . ALA A 1 115 ? -22.118 6.678 12.155 1.00 66.69 115 ALA A O 1
ATOM 957 N N . ALA A 1 116 ? -22.382 4.767 13.305 1.00 59.31 116 ALA A N 1
ATOM 958 C CA . ALA A 1 116 ? -21.087 4.190 12.944 1.00 59.31 116 ALA A CA 1
ATOM 959 C C . ALA A 1 116 ? -21.108 3.496 11.564 1.00 59.31 116 ALA A C 1
ATOM 961 O O . ALA A 1 116 ? -20.127 3.581 10.829 1.00 59.31 116 ALA A O 1
ATOM 962 N N . GLU A 1 117 ? -22.230 2.875 11.178 1.00 59.94 117 GLU A N 1
ATOM 963 C CA . GLU A 1 117 ? -22.397 2.150 9.902 1.00 59.94 117 GLU A CA 1
ATOM 964 C C . GLU A 1 117 ? -22.637 3.052 8.674 1.00 59.94 117 GLU A C 1
ATOM 966 O O . GLU A 1 117 ? -22.429 2.622 7.544 1.00 59.94 117 GLU A O 1
ATOM 971 N N . THR A 1 118 ? -23.043 4.313 8.851 1.00 51.31 118 THR A N 1
ATOM 972 C CA . THR A 1 118 ? -23.389 5.232 7.740 1.00 51.31 118 THR A CA 1
ATOM 973 C C . THR A 1 118 ? -22.192 5.930 7.077 1.00 51.31 118 THR A C 1
ATOM 975 O O . THR A 1 118 ? -22.377 6.841 6.267 1.00 51.31 118 THR A O 1
ATOM 978 N N . LYS A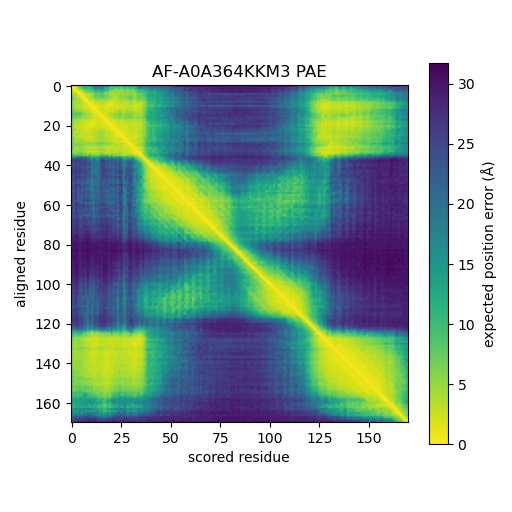 1 119 ? -20.951 5.511 7.359 1.00 51.62 119 LYS A N 1
ATOM 979 C CA . LYS A 1 119 ? -19.765 6.012 6.643 1.00 51.62 119 LYS A CA 1
ATOM 980 C C . LYS A 1 119 ? -19.456 5.114 5.440 1.00 51.62 119 LYS A C 1
ATOM 982 O O . LYS A 1 119 ? -19.459 3.896 5.587 1.00 51.62 119 LYS A O 1
ATOM 987 N N . PRO A 1 120 ? -19.229 5.701 4.251 1.00 46.00 120 PRO A N 1
ATOM 988 C CA . PRO A 1 120 ? -19.265 4.980 2.987 1.00 46.00 120 PRO A CA 1
ATOM 989 C C . PRO A 1 120 ? -18.228 3.858 2.948 1.00 46.00 120 PRO A C 1
ATOM 991 O O . PRO A 1 120 ? -17.041 4.070 3.197 1.00 46.00 120 PRO A O 1
ATOM 994 N N . THR A 1 121 ? -18.711 2.669 2.598 1.00 49.00 121 THR A N 1
ATOM 995 C CA . THR A 1 121 ? -17.950 1.460 2.291 1.00 49.00 121 THR A CA 1
ATOM 996 C C . THR A 1 121 ? -17.210 1.614 0.960 1.00 49.00 121 THR A C 1
ATOM 998 O O . THR A 1 121 ? -17.494 0.897 0.006 1.00 49.00 121 THR A O 1
ATOM 1001 N N . ASP A 1 122 ? -16.278 2.555 0.864 1.00 48.62 122 ASP A N 1
ATOM 1002 C CA . ASP A 1 122 ? -15.303 2.562 -0.227 1.00 48.62 122 ASP A CA 1
ATOM 1003 C C . ASP A 1 122 ? -14.018 1.933 0.296 1.00 48.62 122 ASP A C 1
ATOM 1005 O O . ASP A 1 122 ? -13.125 2.659 0.732 1.00 48.62 122 ASP A O 1
ATOM 1009 N N . ASP A 1 123 ? -13.974 0.594 0.292 1.00 55.19 123 ASP A N 1
ATOM 1010 C CA . ASP A 1 123 ? -12.810 -0.244 0.599 1.00 55.19 123 ASP A CA 1
ATOM 1011 C C . ASP A 1 123 ? -11.890 0.359 1.675 1.00 55.19 123 ASP A C 1
ATOM 1013 O O . ASP A 1 123 ? -10.939 1.075 1.364 1.00 55.19 123 ASP A O 1
ATOM 1017 N N . ASP A 1 124 ? -12.125 0.010 2.946 1.00 58.97 124 ASP A N 1
ATOM 1018 C CA . ASP A 1 124 ? -11.380 0.442 4.150 1.00 58.97 124 ASP A CA 1
ATOM 1019 C C . ASP A 1 124 ? -9.845 0.212 4.119 1.00 58.97 124 ASP A C 1
ATOM 1021 O O . ASP A 1 124 ? -9.129 0.446 5.100 1.00 58.97 124 ASP A O 1
ATOM 1025 N N . SER A 1 125 ? -9.312 -0.263 2.994 1.00 66.25 125 SER A N 1
ATOM 1026 C CA . SER A 1 125 ? -7.893 -0.378 2.725 1.00 66.25 125 SER A CA 1
ATOM 1027 C C . SER A 1 125 ? -7.234 1.007 2.628 1.00 66.25 125 SER A C 1
ATOM 1029 O O . SER A 1 125 ? -7.727 1.891 1.924 1.00 66.25 125 SER A O 1
ATOM 1031 N N . PRO A 1 126 ? -6.062 1.199 3.259 1.00 78.19 126 PRO A N 1
ATOM 1032 C CA . PRO A 1 126 ? -5.270 2.414 3.106 1.00 78.19 126 PRO A CA 1
ATOM 1033 C C . PRO A 1 126 ? -5.035 2.738 1.628 1.00 78.19 126 PRO A C 1
ATOM 1035 O O . PRO A 1 126 ? -4.720 1.847 0.842 1.00 78.19 126 PRO A O 1
ATOM 1038 N N . ARG A 1 127 ? -5.182 4.010 1.247 1.00 81.75 127 ARG A N 1
ATOM 1039 C CA . ARG A 1 127 ? -4.911 4.478 -0.127 1.00 81.75 127 ARG A CA 1
ATOM 1040 C C . ARG A 1 127 ? -3.483 4.995 -0.306 1.00 81.75 127 ARG A C 1
ATOM 1042 O O . ARG A 1 127 ? -3.019 5.138 -1.432 1.00 81.75 127 ARG A O 1
ATOM 1049 N N . ILE A 1 128 ? -2.784 5.262 0.798 1.00 84.00 128 ILE A N 1
ATOM 1050 C CA . ILE A 1 128 ? -1.425 5.809 0.814 1.00 84.00 128 ILE A CA 1
ATOM 1051 C C . ILE A 1 128 ? -0.489 4.802 1.482 1.00 84.00 128 ILE A C 1
ATOM 1053 O O . ILE A 1 128 ? -0.733 4.357 2.607 1.00 84.00 128 ILE A O 1
ATOM 1057 N N . PHE A 1 129 ? 0.600 4.472 0.791 1.00 86.62 129 PHE A N 1
ATOM 1058 C CA . PHE A 1 129 ? 1.576 3.473 1.212 1.00 86.62 129 PHE A CA 1
ATOM 1059 C C . PHE A 1 129 ? 3.005 4.006 1.110 1.00 86.62 129 PHE A C 1
ATOM 1061 O O . PHE A 1 129 ? 3.360 4.692 0.154 1.00 86.62 129 PHE A O 1
ATOM 1068 N N . GLU A 1 130 ? 3.835 3.619 2.068 1.00 88.50 130 GLU A N 1
ATOM 1069 C CA . GLU A 1 130 ? 5.278 3.774 2.067 1.00 88.50 130 GLU A CA 1
ATOM 1070 C C . GLU A 1 130 ? 5.895 2.500 1.523 1.00 88.50 130 GLU A C 1
ATOM 1072 O O . GLU A 1 130 ? 5.625 1.398 2.003 1.00 88.50 130 GLU A O 1
ATOM 1077 N N . LEU A 1 131 ? 6.733 2.636 0.507 1.00 88.88 131 LEU A N 1
ATOM 1078 C CA . LEU A 1 131 ? 7.411 1.492 -0.069 1.00 88.88 131 LEU A CA 1
ATOM 1079 C C . LEU A 1 131 ? 8.606 1.100 0.806 1.00 88.88 131 LEU A C 1
ATOM 1081 O O . LEU A 1 131 ? 9.394 1.952 1.212 1.00 88.88 131 LEU A O 1
ATOM 1085 N N . HIS A 1 132 ? 8.796 -0.196 1.047 1.00 90.44 132 HIS A N 1
ATOM 1086 C CA . HIS A 1 132 ? 9.947 -0.662 1.812 1.00 90.44 132 HIS A CA 1
ATOM 1087 C C . HIS A 1 132 ? 11.267 -0.318 1.095 1.00 90.44 132 HIS A C 1
ATOM 1089 O O . HIS A 1 132 ? 11.359 -0.366 -0.139 1.00 90.44 132 HIS A O 1
ATOM 1095 N N . LYS A 1 133 ? 12.321 -0.025 1.870 1.00 89.44 133 LYS A N 1
ATOM 1096 C CA . LYS A 1 133 ? 13.610 0.513 1.391 1.00 89.44 133 LYS A CA 1
ATOM 1097 C C . LYS A 1 133 ? 14.185 -0.224 0.178 1.00 89.44 133 LYS A C 1
ATOM 1099 O O . LYS A 1 133 ? 14.596 0.413 -0.788 1.00 89.44 133 LYS A O 1
ATOM 1104 N N . ASN A 1 134 ? 14.182 -1.557 0.204 1.00 88.69 134 ASN A N 1
ATOM 1105 C CA . ASN A 1 134 ? 14.726 -2.381 -0.882 1.00 88.69 134 ASN A CA 1
ATOM 1106 C C . ASN A 1 134 ? 13.968 -2.166 -2.200 1.00 88.69 134 ASN A C 1
ATOM 1108 O O . ASN A 1 134 ? 14.582 -1.976 -3.249 1.00 88.69 134 ASN A O 1
ATOM 1112 N N . PHE A 1 135 ? 12.635 -2.142 -2.146 1.00 89.00 135 PHE A N 1
ATOM 1113 C CA . PHE A 1 135 ? 11.803 -1.921 -3.326 1.00 89.00 135 PHE A CA 1
ATOM 1114 C C . PHE A 1 135 ? 11.953 -0.492 -3.842 1.00 89.00 135 PHE A C 1
ATOM 1116 O O . PHE A 1 135 ? 12.105 -0.300 -5.046 1.00 89.00 135 PHE A O 1
ATOM 1123 N N . TYR A 1 136 ? 12.002 0.498 -2.950 1.00 88.81 136 TYR A N 1
ATOM 1124 C CA . TYR A 1 136 ? 12.268 1.884 -3.332 1.00 88.81 136 TYR A CA 1
ATOM 1125 C C . TYR A 1 136 ? 13.612 2.031 -4.057 1.0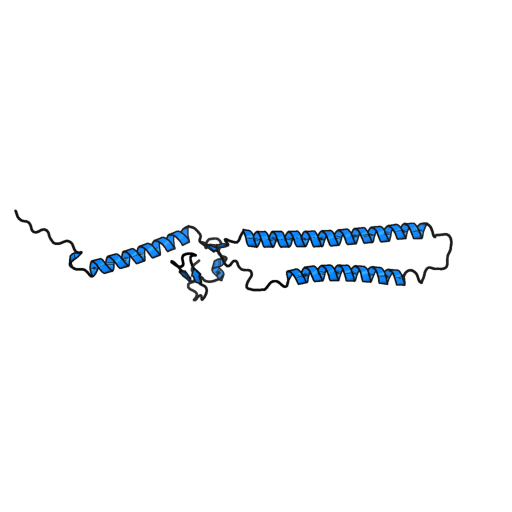0 88.81 136 TYR A C 1
ATOM 1127 O O . TYR A 1 136 ? 13.667 2.558 -5.167 1.00 88.81 136 TYR A O 1
ATOM 1135 N N . GLN A 1 137 ? 14.689 1.472 -3.502 1.00 91.50 137 GLN A N 1
ATOM 1136 C CA . GLN A 1 137 ? 16.009 1.499 -4.136 1.00 91.50 137 GLN A CA 1
ATOM 1137 C C . GLN A 1 137 ? 16.022 0.799 -5.499 1.00 91.50 137 GLN A C 1
ATOM 1139 O O . GLN A 1 137 ? 16.587 1.336 -6.453 1.00 91.50 137 GLN A O 1
ATOM 1144 N N . MET A 1 138 ? 15.369 -0.361 -5.628 1.00 90.81 138 MET A N 1
ATOM 1145 C CA . MET A 1 138 ? 15.240 -1.052 -6.916 1.00 90.81 138 MET A CA 1
ATOM 1146 C C . MET A 1 138 ? 14.553 -0.180 -7.970 1.00 90.81 138 MET A C 1
ATOM 1148 O O . MET A 1 138 ? 14.987 -0.164 -9.122 1.00 90.81 138 MET A O 1
ATOM 1152 N N . ARG A 1 139 ? 13.514 0.574 -7.592 1.00 90.12 139 ARG A N 1
ATOM 1153 C CA . ARG A 1 139 ? 12.820 1.492 -8.508 1.00 90.12 139 ARG A CA 1
ATOM 1154 C C . ARG A 1 139 ? 13.702 2.655 -8.940 1.00 90.12 139 ARG A C 1
ATOM 1156 O O . ARG A 1 139 ? 13.815 2.907 -10.136 1.00 90.12 139 ARG A O 1
ATOM 1163 N N . ILE A 1 140 ? 14.386 3.304 -7.999 1.00 91.31 140 ILE A N 1
ATOM 1164 C CA . ILE A 1 140 ? 15.323 4.394 -8.311 1.00 91.31 140 ILE A CA 1
ATOM 1165 C C . ILE A 1 140 ? 16.435 3.905 -9.244 1.00 91.31 140 ILE A C 1
ATOM 1167 O O . ILE A 1 140 ? 16.753 4.562 -10.235 1.00 91.31 140 ILE A O 1
ATOM 1171 N N . ASN A 1 141 ? 16.992 2.723 -8.974 1.00 94.12 141 ASN A N 1
ATOM 1172 C CA . ASN A 1 141 ? 18.006 2.122 -9.835 1.00 94.12 141 ASN A CA 1
ATOM 1173 C C . ASN A 1 141 ? 17.448 1.797 -11.225 1.00 94.12 141 ASN A C 1
ATOM 1175 O O . ASN A 1 141 ? 18.122 2.053 -12.218 1.00 94.12 141 ASN A O 1
ATOM 1179 N N . ARG A 1 142 ? 16.209 1.296 -11.324 1.00 92.00 142 ARG A N 1
ATOM 1180 C CA . ARG A 1 142 ? 15.549 1.049 -12.613 1.00 92.00 142 ARG A CA 1
ATOM 1181 C C . ARG A 1 142 ? 15.413 2.330 -13.433 1.00 92.00 142 ARG A C 1
ATOM 1183 O O . ARG A 1 142 ? 15.774 2.314 -14.606 1.00 92.00 142 ARG A O 1
ATOM 1190 N N . LEU A 1 143 ? 14.935 3.422 -12.836 1.00 90.62 143 LEU A N 1
ATOM 1191 C CA . LEU A 1 143 ? 14.807 4.713 -13.521 1.00 90.62 143 LEU A CA 1
ATOM 1192 C C . LEU A 1 143 ? 16.170 5.233 -13.985 1.00 90.62 143 LEU A C 1
ATOM 1194 O O . LEU A 1 143 ? 16.347 5.541 -15.161 1.00 90.62 143 LEU A O 1
ATOM 1198 N N . ARG A 1 144 ? 17.172 5.209 -13.098 1.00 93.56 144 ARG A N 1
ATOM 1199 C CA . ARG A 1 144 ? 18.543 5.612 -13.436 1.00 93.56 144 ARG A CA 1
ATOM 1200 C C . ARG A 1 144 ? 19.121 4.777 -14.582 1.00 93.56 144 ARG A C 1
ATOM 1202 O O . ARG A 1 144 ? 19.759 5.326 -15.474 1.00 93.56 144 ARG A O 1
ATOM 1209 N N . ASN A 1 145 ? 18.887 3.466 -14.577 1.00 95.25 145 ASN A N 1
ATOM 1210 C CA . ASN A 1 145 ? 19.357 2.565 -15.627 1.00 95.25 145 ASN A CA 1
ATOM 1211 C C . ASN A 1 145 ? 18.666 2.838 -16.966 1.00 95.25 145 ASN A C 1
ATOM 1213 O O . ASN A 1 145 ? 19.326 2.789 -18.000 1.00 95.25 145 ASN A O 1
ATOM 1217 N N . ILE A 1 146 ? 17.370 3.164 -16.959 1.00 92.88 146 ILE A N 1
ATOM 1218 C CA . ILE A 1 146 ? 16.641 3.566 -18.169 1.00 92.88 146 ILE A CA 1
ATOM 1219 C C . ILE A 1 146 ? 17.233 4.859 -18.740 1.00 92.88 146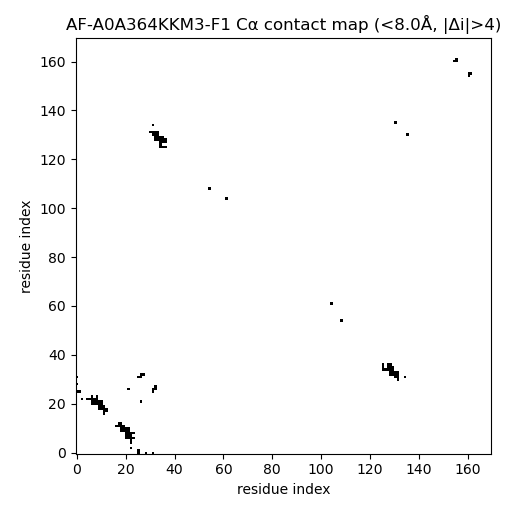 ILE A C 1
ATOM 1221 O O . ILE A 1 146 ? 17.494 4.930 -19.939 1.00 92.88 146 ILE A O 1
ATOM 1225 N N . ASP A 1 147 ? 17.503 5.856 -17.899 1.00 93.25 147 ASP A N 1
ATOM 1226 C CA . ASP A 1 147 ? 18.081 7.127 -18.348 1.00 93.25 147 ASP A CA 1
ATOM 1227 C C . ASP A 1 147 ? 19.509 6.962 -18.878 1.00 93.25 147 ASP A C 1
ATOM 1229 O O . ASP A 1 147 ? 19.867 7.530 -19.911 1.00 93.25 147 ASP A O 1
ATOM 1233 N N . LEU A 1 148 ? 20.328 6.144 -18.211 1.00 95.12 148 LEU A N 1
ATOM 1234 C CA . LEU A 1 148 ? 21.667 5.799 -18.691 1.00 95.12 148 LEU A CA 1
ATOM 1235 C C . LEU A 1 148 ? 21.613 5.051 -20.025 1.00 95.12 148 LEU A C 1
ATOM 1237 O O . LEU A 1 148 ? 22.381 5.374 -20.929 1.00 95.12 148 LEU A O 1
ATOM 1241 N N . ALA A 1 149 ? 20.696 4.094 -20.176 1.00 95.31 149 ALA A N 1
ATOM 1242 C CA . ALA A 1 149 ? 20.514 3.360 -21.423 1.00 95.31 149 ALA A CA 1
ATOM 1243 C C . ALA A 1 149 ? 20.091 4.288 -22.570 1.00 95.31 149 ALA A C 1
ATOM 1245 O O . ALA A 1 149 ? 20.632 4.169 -23.667 1.00 95.31 149 ALA A O 1
ATOM 1246 N N . LYS A 1 150 ? 19.196 5.254 -22.314 1.00 94.56 150 LYS A N 1
ATOM 1247 C CA . LYS A 1 150 ? 18.809 6.279 -23.297 1.00 94.56 150 LYS A CA 1
ATOM 1248 C C . LYS A 1 150 ? 20.006 7.124 -23.735 1.00 94.56 150 LYS A C 1
ATOM 1250 O O . LYS A 1 150 ? 20.288 7.191 -24.927 1.00 94.56 150 LYS A O 1
ATOM 1255 N N . ARG A 1 151 ? 20.774 7.676 -22.787 1.00 92.19 151 ARG A N 1
ATOM 1256 C CA . ARG A 1 151 ? 21.984 8.462 -23.102 1.00 92.19 151 ARG A CA 1
ATOM 1257 C C . ARG A 1 151 ? 23.030 7.647 -23.859 1.00 92.19 151 ARG A C 1
ATOM 1259 O O . ARG A 1 151 ? 23.676 8.156 -24.769 1.00 92.19 151 ARG A O 1
ATOM 1266 N N . ASN A 1 152 ? 23.219 6.382 -23.490 1.00 92.31 152 ASN A N 1
ATOM 1267 C CA . ASN A 1 152 ? 24.155 5.505 -24.189 1.00 92.31 152 ASN A CA 1
ATOM 1268 C C . ASN A 1 152 ? 23.671 5.186 -25.608 1.00 92.31 152 ASN A C 1
ATOM 1270 O O . ASN A 1 152 ? 24.476 5.221 -26.533 1.00 92.31 152 ASN A O 1
ATOM 1274 N N . ALA A 1 153 ? 22.373 4.948 -25.805 1.00 92.50 153 ALA A N 1
ATOM 1275 C CA . ALA A 1 153 ? 21.798 4.761 -27.134 1.00 92.50 153 ALA A CA 1
ATOM 1276 C C . ALA A 1 153 ? 21.961 6.013 -28.013 1.00 92.50 153 ALA A C 1
ATOM 1278 O O . ALA A 1 153 ? 22.278 5.889 -29.192 1.00 92.50 153 ALA A O 1
ATOM 1279 N N . GLU A 1 154 ? 21.805 7.214 -27.451 1.00 91.06 154 GLU A N 1
ATOM 1280 C CA . GLU A 1 154 ? 22.053 8.481 -28.154 1.00 91.06 154 GLU A CA 1
ATOM 1281 C C . GLU A 1 154 ? 23.527 8.654 -28.542 1.00 91.06 154 GLU A C 1
ATOM 1283 O O . GLU A 1 154 ? 23.821 9.012 -29.682 1.00 91.06 154 GLU A O 1
ATOM 1288 N N . ARG A 1 155 ? 24.463 8.333 -27.639 1.00 89.62 155 ARG A N 1
ATOM 1289 C CA . ARG A 1 155 ? 25.904 8.354 -27.944 1.00 89.62 155 ARG A CA 1
ATOM 1290 C C . ARG A 1 155 ? 26.271 7.372 -29.047 1.00 89.62 155 ARG A C 1
ATOM 1292 O O . ARG A 1 155 ? 27.000 7.740 -29.954 1.00 89.62 155 ARG A O 1
ATOM 1299 N N . LEU A 1 156 ? 25.735 6.152 -29.007 1.00 88.38 156 LEU A N 1
ATOM 1300 C CA . LEU A 1 156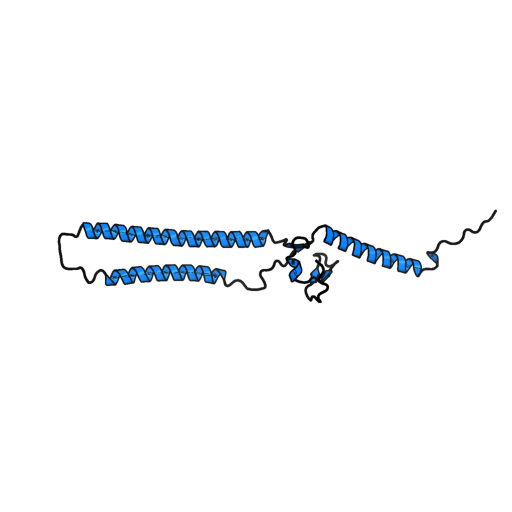 ? 25.982 5.144 -30.042 1.00 88.38 156 LEU A CA 1
ATOM 1301 C C . LEU A 1 156 ? 25.407 5.544 -31.406 1.00 88.38 156 LEU A C 1
ATOM 1303 O O . LEU A 1 156 ? 25.950 5.152 -32.434 1.00 88.38 156 LEU A O 1
ATOM 1307 N N . ARG A 1 157 ? 24.325 6.332 -31.427 1.00 89.56 157 ARG A N 1
ATOM 1308 C CA . ARG A 1 157 ? 23.769 6.898 -32.665 1.00 89.56 157 ARG A CA 1
ATOM 1309 C C . ARG A 1 157 ? 24.625 8.018 -33.246 1.00 89.56 157 ARG A C 1
ATOM 1311 O O . ARG A 1 157 ? 24.489 8.290 -34.433 1.00 89.56 157 ARG A O 1
ATOM 1318 N N . ASN A 1 158 ? 25.467 8.673 -32.445 1.00 87.50 158 ASN A N 1
ATOM 1319 C CA . ASN A 1 158 ? 26.313 9.768 -32.899 1.00 87.50 158 ASN A CA 1
ATOM 1320 C C . ASN A 1 158 ? 27.736 9.266 -33.228 1.00 87.50 158 ASN A C 1
ATOM 1322 O O . ASN A 1 158 ? 28.512 8.995 -32.309 1.00 87.50 158 ASN A O 1
ATOM 1326 N N . PRO A 1 159 ? 28.137 9.216 -34.514 1.00 82.56 159 PRO A N 1
ATOM 1327 C CA . PRO A 1 159 ? 29.466 8.756 -34.923 1.00 82.56 159 PRO A CA 1
ATOM 1328 C C . PRO A 1 159 ? 30.619 9.576 -34.322 1.00 82.56 159 PRO A C 1
ATOM 1330 O O . PRO A 1 159 ? 31.719 9.059 -34.163 1.00 82.56 159 PRO A O 1
ATOM 1333 N N . ALA A 1 160 ? 30.374 10.836 -33.945 1.00 86.56 160 ALA A N 1
ATOM 1334 C CA . ALA A 1 160 ? 31.372 11.708 -33.324 1.00 86.56 160 ALA A CA 1
ATOM 1335 C C . ALA A 1 160 ? 31.606 11.416 -31.828 1.00 86.56 160 ALA A C 1
ATOM 1337 O O . ALA A 1 160 ? 32.500 11.997 -31.222 1.00 86.56 160 ALA A O 1
ATOM 1338 N N . SER A 1 161 ? 30.794 10.550 -31.209 1.00 83.94 161 SER A N 1
ATOM 1339 C CA . SER A 1 161 ? 30.948 10.164 -29.797 1.00 83.94 161 SER A CA 1
ATOM 1340 C C . SER A 1 161 ? 31.916 8.996 -29.588 1.00 83.94 161 SER A C 1
ATOM 1342 O O . SER A 1 161 ? 32.222 8.663 -28.443 1.00 83.94 161 SER A O 1
ATOM 1344 N N . PHE A 1 162 ? 32.389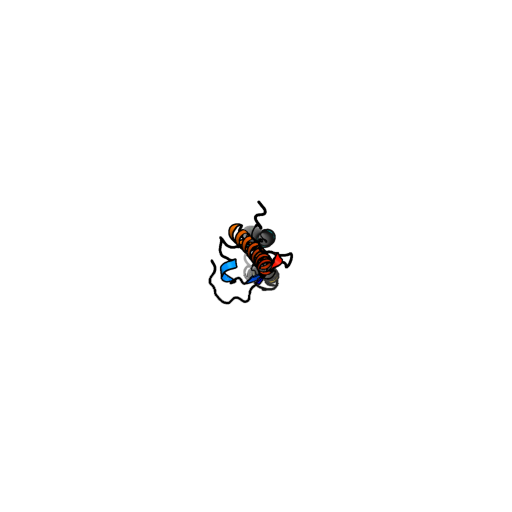 8.363 -30.665 1.00 87.44 162 PHE A N 1
ATOM 1345 C CA . PHE A 1 162 ? 33.388 7.303 -30.584 1.00 87.44 162 PHE A CA 1
ATOM 1346 C C . PHE A 1 162 ? 34.799 7.901 -30.546 1.00 87.44 162 PHE A C 1
ATOM 1348 O O . PHE A 1 162 ? 35.076 8.866 -31.260 1.00 87.44 162 PHE A O 1
ATOM 1355 N N . PRO A 1 163 ? 35.710 7.340 -29.735 1.00 86.50 163 PRO A N 1
ATOM 1356 C CA . PRO A 1 163 ? 37.096 7.778 -29.733 1.00 86.50 163 PRO A CA 1
ATOM 1357 C C . PRO A 1 163 ? 37.722 7.538 -31.113 1.00 86.50 163 PRO A C 1
ATOM 1359 O O . PRO A 1 163 ? 37.615 6.448 -31.677 1.00 86.50 163 PRO A O 1
ATOM 1362 N N . SER A 1 164 ? 38.386 8.556 -31.657 1.00 82.12 164 SER A N 1
ATOM 1363 C CA . SER A 1 164 ? 39.180 8.413 -32.875 1.00 82.12 164 SER A CA 1
ATOM 1364 C C . SER A 1 164 ? 40.489 7.690 -32.573 1.00 82.12 164 SER A C 1
ATOM 1366 O O . SER A 1 164 ? 41.107 7.929 -31.535 1.00 82.12 164 SER A O 1
ATOM 1368 N N . VAL A 1 165 ? 40.944 6.851 -33.505 1.00 84.25 165 VAL A N 1
ATOM 1369 C CA . VAL A 1 165 ? 42.259 6.205 -33.408 1.00 84.25 165 VAL A CA 1
ATOM 1370 C C . VAL A 1 165 ? 43.349 7.288 -33.363 1.00 84.25 165 VAL A C 1
ATOM 1372 O O . VAL A 1 165 ? 43.309 8.200 -34.197 1.00 84.25 165 VAL A O 1
ATOM 1375 N N . PRO A 1 166 ? 44.307 7.224 -32.418 1.00 82.06 166 PRO A N 1
ATOM 1376 C CA . PRO A 1 166 ? 45.425 8.158 -32.371 1.00 82.06 166 PRO A CA 1
ATOM 1377 C C . PRO A 1 166 ? 46.197 8.137 -33.693 1.00 82.06 166 PRO A C 1
ATOM 1379 O O . PRO A 1 166 ? 46.652 7.081 -34.134 1.00 82.06 166 PRO A O 1
ATOM 1382 N N . LYS A 1 167 ? 46.341 9.300 -34.334 1.00 81.38 167 LYS A N 1
ATOM 1383 C CA . LYS A 1 167 ? 47.243 9.463 -35.476 1.00 81.38 167 LYS A CA 1
ATOM 1384 C C . LYS A 1 167 ? 48.632 9.692 -34.897 1.00 81.38 167 LYS A C 1
ATOM 1386 O O . LYS A 1 167 ? 48.882 10.737 -34.306 1.00 81.38 167 LYS A O 1
ATOM 1391 N N . GLY A 1 168 ? 49.465 8.658 -34.939 1.00 75.94 168 GLY A N 1
ATOM 1392 C CA . GLY A 1 168 ? 50.848 8.746 -34.496 1.00 75.94 168 GLY A CA 1
ATOM 1393 C C . GLY A 1 168 ? 51.646 9.583 -35.484 1.00 75.94 168 GLY A C 1
ATOM 1394 O O . GLY A 1 168 ? 52.123 9.038 -36.471 1.00 75.94 168 GLY A O 1
ATOM 1395 N N . ASP A 1 169 ? 51.772 10.878 -35.209 1.00 64.69 169 ASP A N 1
ATOM 1396 C CA . ASP A 1 169 ? 52.855 11.684 -35.762 1.00 64.69 169 ASP A CA 1
ATOM 1397 C C . ASP A 1 169 ? 54.045 11.542 -34.802 1.00 64.69 169 ASP A C 1
ATOM 1399 O O . ASP A 1 169 ? 54.026 12.047 -33.675 1.00 64.69 169 ASP A O 1
ATOM 1403 N N . LEU A 1 170 ? 55.017 10.741 -35.241 1.00 53.31 170 LEU A N 1
ATOM 1404 C CA . LEU A 1 170 ? 56.387 10.680 -34.730 1.00 53.31 170 LEU A CA 1
ATOM 1405 C C . LEU A 1 170 ? 57.227 11.723 -35.470 1.00 53.31 170 LEU A C 1
ATOM 1407 O O . LEU A 1 170 ? 57.076 11.801 -36.711 1.00 53.31 170 LEU A O 1
#

Radius of gyration: 36.01 Å; Cα contacts (8 Å, |Δi|>4): 67; chains: 1; bounding box: 112×26×93 Å

InterPro domains:
  IPR013640 VPS4-associated protein 1 [PF08432] (1-167)
  IPR013640 VPS4-associated protein 1 [PTHR28218] (1-169)

pLDDT: mean 74.67, std 14.6, range [46.0, 95.31]

Organism: Talaromyces amestolkiae (NCBI:txid1196081)

Mean predicted aligned error: 16.95 Å

Secondary structure (DSSP, 8-state):
---------EEE-TTSS-EEE--GGGGG-TTTEEESTHHHHHHHHHHHHHHHHHHHHHHHHHHHHHHHHHHHHHHHHHTTTT--S--SHHHHHHHHHHHHHHHHHHHHHHHHHHHHHTS--S--S-S-EEEPHHHHHHHHHHHHHHHHHHHHHHHHH-GGGSPPPP----

Sequence (170 aa):
MVCYKPSTSVLITPDNKDFFYICPSHLKDRGFCSPIGASEQEAKKKKDEELAQEIEKVKKEYEEKQKRKKEKEKEKDKEKNDDKDKEKTKNEKKDSEEEDVEKEKNDKINELRKAAETKPTDDDSPRIFELHKNFYQMRINRLRNIDLAKRNAERLRNPASFPSVPKGDL

Foldseek 3Di:
DAPVDDAPDKDADPVNPDMDGDHPVCCPPPQWKDFPPPVVVVVVVVVVVVLVVVLVVLVVVLVVVVVVVVVVVVVVVVVPPPDDDDPPPPVVVVVVVVVVVVVVSVVVVVVSVVVVVPDDPPPPDRPHIDTHPVVVVVRVVVVVVVVVVVVVVVLVVDPVSDDDDDDDDD

Solvent-accessible surface area (backbone atoms only — not comparable to full-atom values): 10325 Å² total; per-residue (Å²): 118,87,80,86,61,92,47,90,46,69,52,67,44,97,83,71,82,48,72,45,73,42,51,76,80,41,61,73,30,89,81,42,33,46,63,66,48,57,66,56,56,48,47,46,50,50,50,52,50,51,50,49,51,50,54,50,49,57,50,50,55,50,53,52,52,50,50,54,52,55,49,58,46,56,53,56,54,66,74,51,81,84,68,95,85,75,75,75,77,60,54,62,62,46,55,54,53,55,51,52,54,50,48,53,51,51,50,53,52,48,49,57,49,51,67,63,64,72,57,82,89,70,64,94,64,76,92,47,68,42,64,30,69,70,60,46,51,52,50,54,50,49,54,51,50,52,54,50,50,50,53,49,54,53,41,72,71,36,80,85,67,56,87,74,81,84,79,82,84,127